Protein AF-A0A838IGI7-F1 (afdb_monomer)

Solvent-accessible surface area (backbone atoms only — not comparable to full-atom values): 8996 Å² total; per-residue (Å²): 135,55,70,70,59,56,52,55,50,50,53,51,53,49,50,56,50,49,54,50,48,51,53,45,53,50,48,49,66,70,52,94,58,59,59,70,58,38,48,54,46,47,48,64,40,51,66,55,54,52,52,49,48,56,49,51,53,53,50,52,47,47,40,61,74,60,49,50,55,56,54,29,66,75,74,73,47,91,50,72,70,58,53,52,51,53,52,44,53,52,53,36,51,54,34,47,51,50,40,59,70,70,44,74,52,100,83,59,59,67,83,66,67,53,39,67,70,47,52,53,46,53,50,50,43,47,49,55,27,48,58,48,47,51,53,42,52,54,53,48,49,53,50,46,68,75,41,35,62,72,77,34,74,88,57,76,82,66,130

Structure (mmCIF, N/CA/C/O backbone):
data_AF-A0A838IGI7-F1
#
_entry.id   AF-A0A838IGI7-F1
#
loop_
_atom_site.group_PDB
_atom_site.id
_atom_site.type_symbol
_atom_site.label_atom_id
_atom_site.label_alt_id
_atom_site.label_comp_id
_atom_site.label_asym_id
_atom_site.label_entity_id
_atom_site.label_seq_id
_atom_site.pdbx_PDB_ins_code
_atom_site.Cartn_x
_atom_site.Cartn_y
_atom_site.Cartn_z
_atom_site.occupancy
_atom_site.B_iso_or_equiv
_atom_site.auth_seq_id
_atom_site.auth_comp_id
_atom_site.auth_asym_id
_atom_site.auth_atom_id
_atom_site.pdbx_PDB_model_num
ATOM 1 N N . MET A 1 1 ? 7.370 -3.609 22.825 1.00 51.19 1 MET A N 1
ATOM 2 C CA . MET A 1 1 ? 7.168 -2.291 22.193 1.00 51.19 1 MET A CA 1
ATOM 3 C C . MET A 1 1 ? 5.676 -1.992 22.210 1.00 51.19 1 MET A C 1
ATOM 5 O O . MET A 1 1 ? 4.902 -2.925 22.395 1.00 51.19 1 MET A O 1
ATOM 9 N N . GLY A 1 2 ? 5.279 -0.719 22.228 1.00 65.94 2 GLY A N 1
ATOM 10 C CA . GLY A 1 2 ? 3.868 -0.332 22.331 1.00 65.94 2 GLY A CA 1
ATOM 11 C C . GLY A 1 2 ? 3.199 -0.316 20.958 1.00 65.94 2 GLY A C 1
ATOM 12 O O . GLY A 1 2 ? 3.822 0.125 20.002 1.00 65.94 2 GLY A O 1
ATOM 13 N N . VAL A 1 3 ? 1.927 -0.725 20.884 1.00 72.62 3 VAL A N 1
ATOM 14 C CA . VAL A 1 3 ? 1.153 -0.842 19.630 1.00 72.62 3 VAL A CA 1
ATOM 15 C C . VAL A 1 3 ? 1.244 0.421 18.764 1.00 72.62 3 VAL A C 1
ATOM 17 O O . VAL A 1 3 ? 1.475 0.322 17.571 1.00 72.62 3 VAL A O 1
ATOM 20 N N . LEU A 1 4 ? 1.142 1.616 19.356 1.00 71.94 4 LEU A N 1
ATOM 21 C CA . LEU A 1 4 ? 1.234 2.889 18.628 1.00 71.94 4 LEU A CA 1
ATOM 22 C C . LEU A 1 4 ? 2.595 3.091 17.929 1.00 71.94 4 LEU A C 1
ATOM 24 O O . LEU A 1 4 ? 2.655 3.601 16.810 1.00 71.94 4 LEU A O 1
ATOM 28 N N . ALA A 1 5 ? 3.687 2.671 18.575 1.00 74.56 5 ALA A N 1
ATOM 29 C CA . ALA A 1 5 ? 5.023 2.739 17.991 1.00 74.56 5 ALA A CA 1
ATOM 30 C C . ALA A 1 5 ? 5.161 1.757 16.819 1.00 74.56 5 ALA A C 1
ATOM 32 O O . ALA A 1 5 ? 5.734 2.119 15.796 1.00 74.56 5 ALA A O 1
ATOM 33 N N . ASP A 1 6 ? 4.578 0.561 16.942 1.00 78.00 6 ASP A N 1
ATOM 34 C CA . ASP A 1 6 ? 4.588 -0.456 15.887 1.00 78.00 6 ASP A CA 1
ATOM 35 C C . ASP A 1 6 ? 3.770 -0.001 14.654 1.00 78.00 6 ASP A C 1
ATOM 37 O O . ASP A 1 6 ? 4.211 -0.185 13.517 1.00 78.00 6 ASP A O 1
ATOM 41 N N . LEU A 1 7 ? 2.625 0.670 14.860 1.00 80.50 7 LEU A N 1
ATOM 42 C CA . LEU A 1 7 ? 1.826 1.276 13.780 1.00 80.50 7 LEU A CA 1
ATOM 43 C C . LEU A 1 7 ? 2.604 2.398 13.077 1.00 80.50 7 LEU A C 1
ATOM 45 O O . LEU A 1 7 ? 2.751 2.396 11.857 1.00 80.50 7 LEU A O 1
ATOM 49 N N . THR A 1 8 ? 3.181 3.318 13.854 1.00 82.38 8 THR A N 1
ATOM 50 C CA . THR A 1 8 ? 3.970 4.444 13.322 1.00 82.38 8 THR A CA 1
ATOM 51 C C . THR A 1 8 ? 5.169 3.952 12.512 1.00 82.38 8 THR A C 1
ATOM 53 O O . THR A 1 8 ? 5.448 4.464 11.428 1.00 82.38 8 THR A O 1
ATOM 56 N N . TYR A 1 9 ? 5.864 2.931 13.020 1.00 85.69 9 TYR A N 1
ATOM 57 C CA . TYR A 1 9 ? 6.977 2.302 12.321 1.00 85.69 9 TYR A CA 1
ATOM 58 C C . TYR A 1 9 ? 6.526 1.650 11.012 1.00 85.69 9 TYR A C 1
ATOM 60 O O . TYR A 1 9 ? 7.184 1.822 9.990 1.00 85.69 9 TYR A O 1
ATOM 68 N N . THR A 1 10 ? 5.370 0.981 11.009 1.00 88.44 10 THR A N 1
ATOM 69 C CA . THR A 1 10 ? 4.826 0.365 9.792 1.00 88.44 10 THR A CA 1
ATOM 70 C C . THR A 1 10 ? 4.552 1.405 8.705 1.00 88.44 10 THR A C 1
ATOM 72 O O . THR A 1 10 ? 4.989 1.210 7.571 1.00 88.44 10 THR A O 1
ATOM 75 N N . HIS A 1 11 ? 3.918 2.537 9.031 1.00 90.12 11 HIS A N 1
ATOM 76 C CA . HIS A 1 11 ? 3.702 3.607 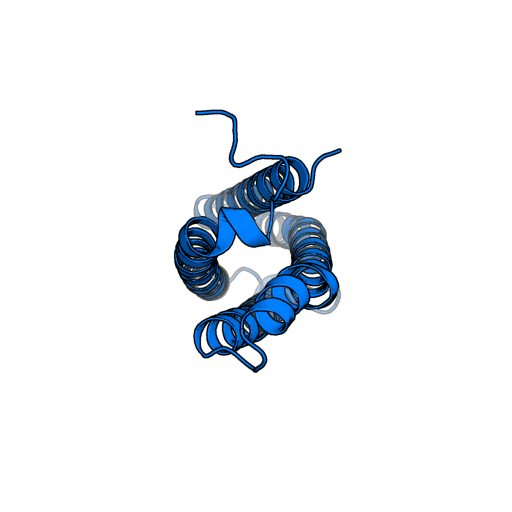8.045 1.00 90.12 11 HIS A CA 1
ATOM 77 C C . HIS A 1 11 ? 5.010 4.201 7.529 1.00 90.12 11 HIS A C 1
ATOM 79 O O . HIS A 1 11 ? 5.126 4.464 6.335 1.00 90.12 11 HIS A O 1
ATOM 85 N N . LEU A 1 12 ? 6.007 4.386 8.401 1.00 90.81 12 LEU A N 1
ATOM 86 C CA . LEU A 1 12 ? 7.326 4.866 7.991 1.00 90.81 12 LEU A CA 1
ATOM 87 C C . LEU A 1 12 ? 7.968 3.914 6.972 1.00 90.81 12 LEU A C 1
ATOM 89 O O . LEU A 1 12 ? 8.475 4.359 5.943 1.00 90.81 12 LEU A O 1
ATOM 93 N N . GLU A 1 13 ? 7.931 2.609 7.239 1.00 91.69 13 GLU A N 1
ATOM 94 C CA . GLU A 1 13 ? 8.490 1.605 6.335 1.00 91.69 13 GLU A CA 1
ATOM 95 C C . GLU A 1 13 ? 7.728 1.517 5.008 1.00 91.69 13 GLU A C 1
ATOM 97 O O . GLU A 1 13 ? 8.353 1.388 3.952 1.00 91.69 13 GLU A O 1
ATOM 102 N N . VAL A 1 14 ? 6.394 1.592 5.044 1.00 93.06 14 VAL A N 1
ATOM 103 C CA . VAL A 1 14 ? 5.566 1.621 3.831 1.00 93.06 14 VAL A CA 1
ATOM 104 C C . VAL A 1 14 ? 5.910 2.850 2.994 1.00 93.06 14 VAL A C 1
ATOM 106 O O . VAL A 1 14 ? 6.263 2.691 1.829 1.00 93.06 14 VAL A O 1
ATOM 109 N N . ASN A 1 15 ? 5.919 4.043 3.593 1.00 92.31 15 ASN A N 1
ATOM 110 C CA . ASN A 1 15 ? 6.229 5.290 2.892 1.00 92.31 15 ASN A CA 1
ATOM 111 C C . ASN A 1 15 ? 7.644 5.273 2.304 1.00 92.31 15 ASN A C 1
ATOM 113 O O . ASN A 1 15 ? 7.832 5.615 1.142 1.00 92.31 15 ASN A O 1
ATOM 117 N N . SER A 1 16 ? 8.637 4.792 3.060 1.00 93.06 16 SER A N 1
ATOM 118 C CA . SER A 1 16 ? 10.005 4.659 2.549 1.00 93.06 16 SER A CA 1
ATOM 119 C C . SER A 1 16 ? 10.098 3.687 1.370 1.00 93.06 16 SER A C 1
ATOM 121 O O . SER A 1 16 ? 10.910 3.904 0.470 1.00 93.06 16 SER A O 1
ATOM 123 N N . THR A 1 17 ? 9.310 2.608 1.376 1.00 93.00 17 THR A N 1
ATOM 124 C CA . THR A 1 17 ? 9.297 1.634 0.274 1.00 93.00 17 THR A CA 1
ATOM 125 C C . THR A 1 17 ? 8.607 2.225 -0.954 1.00 93.00 17 THR A C 1
ATOM 127 O O . THR A 1 17 ? 9.121 2.104 -2.064 1.00 93.00 17 THR A O 1
ATOM 130 N N . VAL A 1 18 ? 7.490 2.924 -0.745 1.00 93.94 18 VAL A N 1
ATOM 131 C CA . VAL A 1 18 ? 6.754 3.663 -1.775 1.00 93.94 18 VAL A CA 1
ATOM 132 C C . VAL A 1 18 ? 7.643 4.696 -2.459 1.00 93.94 18 VAL A C 1
ATOM 134 O O . VAL A 1 18 ? 7.769 4.664 -3.680 1.00 93.94 18 VAL A O 1
ATOM 137 N N . GLU A 1 19 ? 8.325 5.549 -1.693 1.00 93.81 19 GLU A N 1
ATOM 138 C CA . GLU A 1 19 ? 9.244 6.549 -2.246 1.00 93.81 19 GLU A CA 1
ATOM 139 C C . GLU A 1 19 ? 10.362 5.906 -3.077 1.00 93.81 19 GLU A C 1
ATOM 141 O O . GLU A 1 19 ? 10.798 6.468 -4.081 1.00 93.81 19 GLU A O 1
ATOM 146 N N . GLY A 1 20 ? 10.850 4.734 -2.655 1.00 92.75 20 GLY A N 1
ATOM 147 C CA . GLY A 1 20 ? 11.839 3.965 -3.405 1.00 92.75 20 GLY A CA 1
ATOM 148 C C . GLY A 1 20 ? 11.301 3.509 -4.760 1.00 92.75 20 GLY A C 1
ATOM 149 O O . GLY A 1 20 ? 11.961 3.713 -5.776 1.00 92.75 20 GLY A O 1
ATOM 150 N N . ILE A 1 21 ? 10.086 2.953 -4.782 1.00 92.94 21 ILE A N 1
ATOM 151 C CA . ILE A 1 21 ? 9.425 2.504 -6.013 1.00 92.94 21 ILE A CA 1
ATOM 152 C C . ILE A 1 21 ? 9.176 3.686 -6.958 1.00 92.94 21 ILE A C 1
ATOM 154 O O . ILE A 1 21 ? 9.538 3.596 -8.131 1.00 92.94 21 ILE A O 1
ATOM 158 N N . GLN A 1 22 ? 8.648 4.811 -6.458 1.00 92.94 22 GLN A N 1
ATOM 159 C 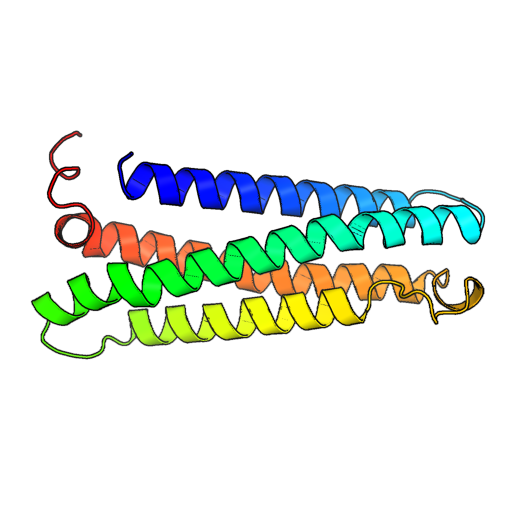CA . GLN A 1 22 ? 8.411 6.013 -7.272 1.00 92.94 22 GLN A CA 1
ATOM 160 C C . GLN A 1 22 ? 9.698 6.513 -7.923 1.00 92.94 22 GLN A C 1
ATOM 162 O O . GLN A 1 22 ? 9.738 6.687 -9.137 1.00 92.94 22 GLN A O 1
ATOM 167 N N . LYS A 1 23 ? 10.781 6.655 -7.148 1.00 91.69 23 LYS A N 1
ATOM 168 C CA . LYS A 1 23 ? 12.083 7.097 -7.673 1.00 91.69 23 LYS A CA 1
ATOM 169 C C . LYS A 1 23 ? 12.617 6.163 -8.753 1.00 91.69 23 LYS A C 1
ATOM 171 O O . LYS A 1 23 ? 13.231 6.624 -9.710 1.00 91.69 23 LYS A O 1
ATOM 176 N N . THR A 1 24 ? 12.405 4.857 -8.618 1.00 89.56 24 THR A N 1
ATOM 177 C CA . THR A 1 24 ? 12.829 3.889 -9.633 1.00 89.56 24 THR A CA 1
ATOM 178 C C . THR A 1 24 ? 11.967 3.964 -10.898 1.00 89.56 24 THR A C 1
ATOM 180 O O . THR A 1 24 ? 12.523 3.883 -11.993 1.00 89.56 24 THR A O 1
ATOM 183 N N . ILE A 1 25 ? 10.650 4.180 -10.785 1.00 88.75 25 ILE A N 1
ATOM 184 C CA . ILE A 1 25 ? 9.762 4.413 -11.941 1.00 88.75 25 ILE A CA 1
ATOM 185 C C . ILE A 1 25 ? 10.134 5.725 -12.650 1.00 88.75 25 ILE A C 1
ATOM 187 O O . ILE A 1 25 ? 10.311 5.741 -13.869 1.00 88.75 25 ILE A O 1
ATOM 191 N N . GLU A 1 26 ? 10.326 6.809 -11.895 1.00 88.44 26 GLU A N 1
ATOM 192 C CA . GLU A 1 26 ? 10.777 8.107 -12.410 1.00 88.44 26 GLU A CA 1
ATOM 193 C C . GLU A 1 26 ? 12.121 7.979 -13.127 1.00 88.44 26 GLU A C 1
ATOM 195 O O . GLU A 1 26 ? 12.272 8.455 -14.253 1.00 88.44 26 GLU A O 1
ATOM 200 N N . HIS A 1 27 ? 13.077 7.269 -12.522 1.00 86.25 27 HIS A N 1
ATOM 201 C CA . HIS A 1 27 ? 14.365 6.987 -13.142 1.00 86.25 27 HIS A CA 1
ATOM 202 C C . HIS A 1 27 ? 14.192 6.225 -14.462 1.00 86.25 27 HIS A C 1
ATOM 204 O O . HIS A 1 27 ? 14.712 6.658 -15.488 1.00 86.25 27 HIS A O 1
ATOM 210 N N . ALA A 1 28 ? 13.399 5.149 -14.479 1.00 83.38 28 ALA A N 1
ATOM 211 C CA . ALA A 1 28 ? 13.128 4.380 -15.694 1.00 83.38 28 ALA A CA 1
ATOM 212 C C . ALA A 1 28 ? 12.480 5.228 -16.809 1.00 83.38 28 ALA A C 1
ATOM 214 O O . ALA A 1 28 ? 12.719 4.972 -17.989 1.00 83.38 28 ALA A O 1
ATOM 215 N N . ARG A 1 29 ? 11.694 6.254 -16.453 1.00 82.56 29 ARG A N 1
ATOM 216 C CA . ARG A 1 29 ? 11.069 7.197 -17.395 1.00 82.56 29 ARG A CA 1
ATOM 217 C C . ARG A 1 29 ? 12.040 8.248 -17.933 1.00 82.56 29 ARG A C 1
ATOM 219 O O . ARG A 1 29 ? 11.978 8.597 -19.112 1.00 82.56 29 ARG A O 1
ATOM 226 N N . GLU A 1 30 ? 12.867 8.822 -17.065 1.00 80.38 30 GLU A N 1
ATOM 227 C CA . GLU A 1 30 ? 13.692 9.988 -17.392 1.00 80.38 30 GLU A CA 1
ATOM 228 C C . GLU A 1 30 ? 14.915 9.645 -18.229 1.00 80.38 30 GLU A C 1
ATOM 230 O O . GLU A 1 30 ? 15.368 10.476 -19.031 1.00 80.38 30 GLU A O 1
ATOM 235 N N . VAL A 1 31 ? 15.477 8.447 -18.057 1.00 67.19 31 VAL A N 1
ATOM 236 C CA . VAL A 1 31 ? 16.719 8.156 -18.753 1.00 67.19 31 VAL A CA 1
ATOM 237 C C . VAL A 1 31 ? 16.485 7.714 -20.196 1.00 67.19 31 VAL A C 1
ATOM 239 O O . VAL A 1 31 ? 15.679 6.842 -20.503 1.00 67.19 31 VAL A O 1
ATOM 242 N N . ARG A 1 32 ? 17.275 8.295 -21.107 1.00 58.97 32 ARG A N 1
ATOM 243 C CA . ARG A 1 32 ? 17.421 7.882 -22.516 1.00 58.97 32 ARG A CA 1
ATOM 244 C C . ARG A 1 32 ? 18.244 6.595 -22.636 1.00 58.97 32 ARG A C 1
ATOM 246 O O . ARG A 1 32 ? 19.230 6.551 -23.371 1.00 58.97 32 ARG A O 1
ATOM 253 N N . HIS A 1 33 ? 17.895 5.607 -21.834 1.00 61.44 33 HIS A N 1
ATOM 254 C CA . HIS A 1 33 ? 18.614 4.356 -21.725 1.00 61.44 33 HIS A CA 1
ATOM 255 C C . HIS A 1 33 ? 18.219 3.398 -22.852 1.00 61.44 33 HIS A C 1
ATOM 257 O O . HIS A 1 33 ? 17.158 3.544 -23.471 1.00 61.44 33 HIS A O 1
ATOM 263 N N . THR A 1 34 ? 19.109 2.454 -23.169 1.00 72.19 34 THR A N 1
ATO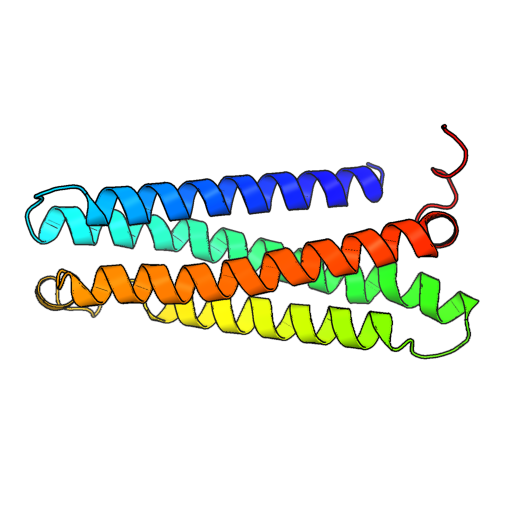M 264 C CA . THR A 1 34 ? 18.745 1.353 -24.060 1.00 72.19 34 THR A CA 1
ATOM 265 C C . THR A 1 34 ? 17.620 0.554 -23.403 1.00 72.19 34 THR A C 1
ATOM 267 O O . THR A 1 34 ? 17.441 0.647 -22.186 1.00 72.19 34 THR A O 1
ATOM 270 N N . PRO A 1 35 ? 16.841 -0.202 -24.189 1.00 74.12 35 PRO A N 1
ATOM 271 C CA . PRO A 1 35 ? 16.013 -1.284 -23.691 1.00 74.12 35 PRO A CA 1
ATOM 272 C C . PRO A 1 35 ? 16.556 -1.917 -22.395 1.00 74.12 35 PRO A C 1
ATOM 274 O O . PRO A 1 35 ? 16.051 -1.637 -21.312 1.00 74.12 35 PRO A O 1
ATOM 277 N N . GLU A 1 36 ? 17.678 -2.621 -22.441 1.00 76.56 36 GLU A N 1
ATOM 278 C CA . GLU A 1 36 ? 18.162 -3.475 -21.348 1.00 76.56 36 GLU A CA 1
ATOM 279 C C . GLU A 1 36 ? 18.234 -2.779 -19.968 1.00 76.56 36 GLU A C 1
ATOM 281 O O . GLU A 1 36 ? 17.842 -3.350 -18.948 1.00 76.56 36 GLU A O 1
ATOM 286 N N . ASP A 1 37 ? 18.656 -1.515 -19.935 1.00 79.19 37 ASP A N 1
ATOM 287 C CA . ASP A 1 37 ? 18.782 -0.687 -18.729 1.00 79.19 37 ASP A CA 1
ATOM 288 C C . ASP A 1 37 ? 17.420 -0.381 -18.057 1.00 79.19 37 ASP A C 1
ATOM 290 O O . ASP A 1 37 ? 17.293 -0.377 -16.826 1.00 79.19 37 ASP A O 1
ATOM 294 N N . VAL A 1 38 ? 16.371 -0.145 -18.854 1.00 80.38 38 VAL A N 1
ATOM 295 C CA . VAL A 1 38 ? 15.003 0.085 -18.354 1.00 80.38 38 VAL A CA 1
ATOM 296 C C . VAL A 1 38 ? 14.433 -1.203 -17.759 1.00 80.38 38 VAL A C 1
ATOM 298 O O . VAL A 1 38 ? 13.817 -1.169 -16.697 1.00 80.38 38 VAL A O 1
ATOM 301 N N . TYR A 1 39 ? 14.674 -2.350 -18.398 1.00 80.94 39 TYR A N 1
ATOM 302 C CA . TYR A 1 39 ? 14.204 -3.650 -17.904 1.00 80.94 39 TY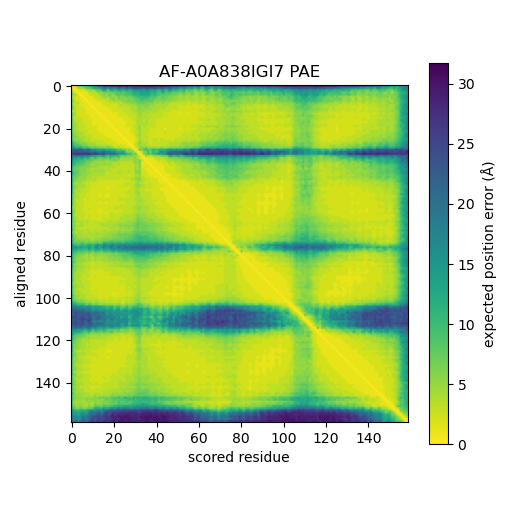R A CA 1
ATOM 303 C C . TYR A 1 39 ? 14.907 -3.990 -16.597 1.00 80.94 39 TYR A C 1
ATOM 305 O O . TYR A 1 39 ? 14.240 -4.306 -15.616 1.00 80.94 39 TYR A O 1
ATOM 313 N N . ALA A 1 40 ? 16.231 -3.823 -16.541 1.00 82.44 40 ALA A N 1
ATOM 314 C CA . ALA A 1 40 ? 16.993 -4.005 -15.312 1.00 82.44 40 ALA A CA 1
ATOM 315 C C . ALA A 1 40 ? 16.450 -3.126 -14.172 1.00 82.44 40 ALA A C 1
ATOM 317 O O . ALA A 1 40 ? 16.283 -3.610 -13.054 1.00 82.44 40 ALA A O 1
ATOM 318 N N . SER A 1 41 ? 16.102 -1.866 -14.455 1.00 84.12 41 SER A N 1
ATOM 319 C CA . SER A 1 41 ? 15.511 -0.955 -13.463 1.00 84.12 41 SER A CA 1
ATOM 320 C C . SER A 1 41 ? 14.139 -1.426 -12.969 1.00 84.12 41 SER A C 1
ATOM 322 O O . SER A 1 41 ? 13.876 -1.396 -11.769 1.00 84.12 41 SER A O 1
ATOM 324 N N . LEU A 1 42 ? 13.273 -1.896 -13.8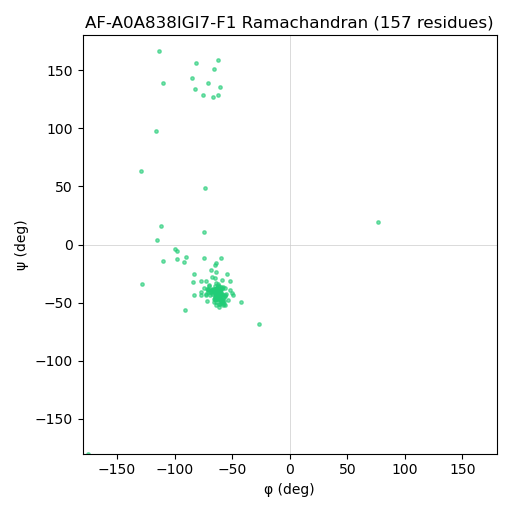69 1.00 84.75 42 LEU A N 1
ATOM 325 C CA . LEU A 1 42 ? 11.945 -2.398 -13.508 1.00 84.75 42 LEU A CA 1
ATOM 326 C C . LEU A 1 42 ? 12.010 -3.735 -12.754 1.00 84.75 42 LEU A C 1
ATOM 328 O O . LEU A 1 42 ? 11.249 -3.939 -11.813 1.00 84.75 42 LEU A O 1
ATOM 332 N N . VAL A 1 43 ? 12.951 -4.620 -13.085 1.00 86.38 43 VAL A N 1
ATOM 333 C CA . VAL A 1 43 ? 13.176 -5.874 -12.343 1.00 86.38 43 VAL A CA 1
ATOM 334 C C . VAL A 1 43 ? 13.601 -5.599 -10.896 1.00 86.38 43 VAL A C 1
ATOM 336 O O . VAL A 1 43 ? 13.195 -6.317 -9.981 1.00 86.38 43 VAL A O 1
ATOM 339 N N . LEU A 1 44 ? 14.349 -4.518 -10.645 1.00 87.31 44 LEU A N 1
ATOM 340 C CA . LEU A 1 44 ? 14.719 -4.105 -9.283 1.00 87.31 44 LEU A CA 1
ATOM 341 C C . LEU A 1 44 ? 13.516 -3.674 -8.424 1.00 87.31 44 LEU A C 1
ATOM 343 O O . LEU A 1 44 ? 13.630 -3.652 -7.195 1.00 87.31 44 LEU A O 1
ATOM 347 N N . LEU A 1 45 ? 12.362 -3.369 -9.031 1.00 89.88 45 LEU A N 1
ATOM 348 C CA . LEU A 1 45 ? 11.132 -3.061 -8.296 1.00 89.88 45 LEU A CA 1
ATOM 349 C C . LEU A 1 45 ? 10.507 -4.301 -7.660 1.00 89.88 45 LEU A C 1
ATOM 351 O O . LEU A 1 45 ? 9.908 -4.184 -6.590 1.00 89.88 45 LEU A O 1
ATOM 355 N N . VAL A 1 46 ? 10.661 -5.475 -8.281 1.00 90.56 46 VAL A N 1
ATOM 356 C CA . VAL A 1 46 ? 9.941 -6.699 -7.895 1.00 90.56 46 VAL A CA 1
ATOM 357 C C . VAL A 1 46 ? 10.161 -7.056 -6.419 1.00 90.56 46 VAL A C 1
ATOM 359 O O . VAL A 1 46 ? 9.170 -7.175 -5.693 1.00 90.56 46 VAL A O 1
ATOM 362 N N . PRO A 1 47 ? 11.404 -7.143 -5.896 1.00 92.25 47 PRO A N 1
ATOM 363 C CA . PRO A 1 47 ? 11.612 -7.488 -4.491 1.00 92.25 47 PRO A CA 1
ATOM 364 C C . PRO A 1 47 ? 11.019 -6.450 -3.529 1.00 92.25 47 PRO A C 1
ATOM 366 O O . PRO A 1 47 ? 10.470 -6.810 -2.488 1.00 92.25 47 PRO A O 1
ATOM 369 N N . SER A 1 48 ? 11.104 -5.164 -3.882 1.00 92.56 48 SER A N 1
ATOM 370 C CA . SER A 1 48 ? 10.597 -4.057 -3.061 1.00 92.56 48 SER A CA 1
ATOM 371 C C . SER A 1 48 ? 9.068 -4.048 -3.005 1.00 92.56 48 SER A C 1
ATOM 373 O O . SER A 1 48 ? 8.489 -3.906 -1.928 1.00 92.56 48 SER A O 1
ATOM 375 N N . ALA A 1 49 ? 8.410 -4.263 -4.144 1.00 94.00 49 ALA A N 1
ATOM 376 C CA . ALA A 1 49 ? 6.958 -4.336 -4.246 1.00 94.00 49 ALA A CA 1
ATOM 377 C C . ALA A 1 49 ? 6.394 -5.579 -3.533 1.00 94.00 49 ALA A C 1
ATOM 379 O O . ALA A 1 49 ? 5.403 -5.481 -2.809 1.00 94.00 49 ALA A O 1
ATOM 380 N N . MET A 1 50 ? 7.068 -6.731 -3.637 1.00 94.44 50 MET A N 1
ATOM 381 C CA . MET A 1 50 ? 6.695 -7.936 -2.884 1.00 94.44 50 MET A CA 1
ATOM 382 C C . MET A 1 50 ? 6.841 -7.730 -1.371 1.00 94.44 50 MET A C 1
ATOM 384 O O . MET A 1 50 ? 5.951 -8.095 -0.604 1.00 94.44 50 MET A O 1
ATOM 388 N N . ALA A 1 51 ? 7.936 -7.105 -0.928 1.00 93.06 51 ALA A N 1
ATOM 389 C CA . ALA A 1 51 ? 8.142 -6.799 0.486 1.00 93.06 51 ALA A CA 1
ATOM 390 C C . ALA A 1 51 ? 7.090 -5.814 1.025 1.00 93.06 51 ALA A C 1
ATOM 392 O O . ALA A 1 51 ? 6.601 -5.986 2.146 1.00 93.06 51 ALA A O 1
ATOM 393 N N . LEU A 1 52 ? 6.715 -4.805 0.228 1.00 95.38 52 LEU A N 1
ATOM 394 C CA . LEU A 1 52 ? 5.629 -3.878 0.547 1.00 95.38 52 LEU A CA 1
ATOM 395 C C . LEU A 1 52 ? 4.305 -4.625 0.731 1.00 95.38 52 LEU A C 1
ATOM 397 O O . LEU A 1 52 ? 3.630 -4.438 1.744 1.00 95.38 52 LEU A O 1
ATOM 401 N N . ARG A 1 53 ? 3.974 -5.515 -0.207 1.00 96.06 53 ARG A N 1
ATOM 402 C CA . ARG A 1 53 ? 2.764 -6.335 -0.152 1.00 96.06 53 ARG A CA 1
ATOM 403 C C . ARG A 1 53 ? 2.710 -7.181 1.112 1.00 96.06 53 ARG A C 1
ATOM 405 O O . ARG A 1 53 ? 1.732 -7.117 1.853 1.00 96.06 53 ARG A O 1
ATOM 412 N N . ASP A 1 54 ? 3.765 -7.937 1.393 1.00 95.31 54 ASP A N 1
ATOM 413 C CA . ASP A 1 54 ? 3.833 -8.796 2.577 1.00 95.31 54 ASP A CA 1
ATOM 414 C C . ASP A 1 54 ? 3.684 -8.001 3.876 1.00 95.31 54 ASP A C 1
ATOM 416 O O . ASP A 1 54 ? 3.058 -8.470 4.835 1.00 95.31 54 ASP A O 1
ATOM 420 N N . ARG A 1 55 ? 4.249 -6.792 3.920 1.00 94.56 55 ARG A N 1
ATOM 421 C CA . ARG A 1 55 ? 4.115 -5.883 5.059 1.00 94.56 55 ARG A CA 1
ATOM 422 C C . ARG A 1 55 ? 2.672 -5.413 5.227 1.00 94.56 55 ARG A C 1
ATOM 424 O O . ARG A 1 55 ? 2.142 -5.532 6.330 1.00 94.56 55 ARG A O 1
ATOM 431 N N . LEU A 1 56 ? 2.029 -4.942 4.159 1.00 96.19 56 LEU A N 1
ATOM 432 C CA . LEU A 1 56 ? 0.637 -4.480 4.194 1.00 96.19 56 LEU A CA 1
ATOM 433 C C . LEU A 1 56 ? -0.331 -5.604 4.573 1.00 96.19 56 LEU A C 1
ATOM 435 O O . LEU A 1 56 ? -1.196 -5.405 5.421 1.00 96.19 56 LEU A O 1
ATOM 439 N N . VAL A 1 57 ? -0.140 -6.816 4.046 1.00 96.44 57 VAL A N 1
ATOM 440 C CA . VAL A 1 57 ? -0.954 -7.986 4.419 1.00 96.44 57 VAL A CA 1
ATOM 441 C C . VAL A 1 57 ? -0.860 -8.265 5.919 1.00 96.44 57 VAL A C 1
ATOM 443 O O . VAL A 1 57 ? -1.884 -8.439 6.581 1.00 96.44 57 VAL A O 1
ATOM 446 N N . LYS A 1 58 ? 0.358 -8.288 6.475 1.00 94.00 58 LYS A N 1
ATOM 447 C CA . LYS A 1 58 ? 0.573 -8.506 7.916 1.00 94.00 58 LYS A CA 1
ATOM 448 C C . LYS A 1 58 ? -0.033 -7.382 8.750 1.00 94.00 58 LYS A C 1
ATOM 450 O O . LYS A 1 58 ? -0.642 -7.653 9.782 1.00 94.00 58 LYS A O 1
ATOM 455 N N . TYR A 1 59 ? 0.116 -6.145 8.292 1.00 94.38 59 TYR A N 1
ATOM 456 C CA . TYR A 1 59 ? -0.437 -4.967 8.941 1.00 94.38 59 TYR A CA 1
ATOM 457 C C . TYR A 1 59 ? -1.969 -5.016 9.002 1.00 94.38 59 TYR A C 1
ATOM 459 O O . TYR A 1 59 ? -2.546 -4.983 10.088 1.00 94.38 59 TYR A O 1
ATOM 467 N N . PHE A 1 60 ? -2.637 -5.211 7.867 1.00 95.50 60 PHE A N 1
ATOM 468 C CA . PHE A 1 60 ? -4.097 -5.292 7.797 1.00 95.50 60 PHE A CA 1
ATOM 469 C C . PHE A 1 60 ? -4.652 -6.511 8.544 1.00 95.50 60 PHE A C 1
ATOM 471 O O . PHE A 1 60 ? -5.701 -6.426 9.186 1.00 95.50 60 PHE A O 1
ATOM 478 N N . ALA A 1 61 ? -3.950 -7.650 8.521 1.00 94.12 61 ALA A N 1
ATOM 479 C CA . ALA A 1 61 ? -4.299 -8.804 9.351 1.00 94.12 61 ALA A CA 1
ATOM 480 C C . ALA A 1 61 ? -4.240 -8.453 10.844 1.00 94.12 61 ALA A C 1
ATOM 482 O O . ALA A 1 61 ? -5.205 -8.690 11.569 1.00 94.12 61 ALA A O 1
ATOM 483 N N . TYR A 1 62 ? -3.166 -7.795 11.289 1.00 92.31 62 TYR A N 1
ATOM 484 C CA . TYR A 1 62 ? -3.028 -7.352 12.674 1.00 92.31 62 TYR A CA 1
ATOM 485 C C . TYR A 1 62 ? -4.180 -6.433 13.105 1.00 92.31 62 TYR A C 1
ATOM 487 O O . TYR A 1 62 ? -4.763 -6.620 14.176 1.00 92.31 62 TYR A O 1
ATOM 495 N N . GLN A 1 63 ? -4.552 -5.461 12.271 1.00 92.00 63 GLN A N 1
ATOM 496 C CA . GLN A 1 63 ? -5.659 -4.555 12.576 1.00 92.00 63 GLN A CA 1
ATOM 497 C C . GLN A 1 63 ? -6.985 -5.304 12.744 1.00 92.00 63 GLN A C 1
ATOM 499 O O . GLN A 1 63 ? -7.675 -5.106 13.748 1.00 92.00 63 GLN A O 1
ATOM 504 N N . ARG A 1 64 ? -7.301 -6.217 11.820 1.00 92.44 64 ARG A N 1
ATOM 505 C CA . ARG A 1 64 ? -8.521 -7.037 11.861 1.00 92.44 64 ARG A CA 1
ATOM 506 C C . ARG A 1 64 ? -8.581 -7.985 13.046 1.00 92.44 64 ARG A C 1
ATOM 508 O O . ARG A 1 64 ? -9.633 -8.144 13.655 1.00 92.44 64 ARG A O 1
ATOM 515 N N . GLU A 1 65 ? -7.467 -8.623 13.374 1.00 92.56 65 GLU A N 1
ATOM 516 C CA . GLU A 1 65 ? -7.426 -9.661 14.403 1.00 92.56 65 GLU A CA 1
ATOM 517 C C . GLU A 1 65 ? -7.300 -9.078 15.815 1.00 92.56 65 GLU A C 1
ATOM 519 O O . GLU A 1 65 ? -7.721 -9.704 16.796 1.00 92.56 65 GLU A O 1
ATOM 524 N N . HIS A 1 66 ? -6.738 -7.870 15.947 1.00 89.31 66 HIS A N 1
ATOM 525 C CA . HIS A 1 66 ? -6.355 -7.333 17.252 1.00 89.31 66 HIS A CA 1
ATOM 526 C C . HIS A 1 66 ? -6.873 -5.935 17.578 1.00 89.31 66 HIS A C 1
ATOM 528 O O . HIS A 1 66 ? -7.149 -5.693 18.758 1.00 89.31 66 HIS A O 1
ATOM 534 N N . LEU A 1 67 ? -7.003 -5.024 16.609 1.00 88.94 67 LEU A N 1
ATOM 535 C CA . LEU A 1 67 ? -7.450 -3.649 16.874 1.00 88.94 67 LEU A CA 1
ATOM 536 C C . LEU A 1 67 ? -8.961 -3.514 16.752 1.00 88.94 67 LEU A C 1
ATOM 538 O O . LEU A 1 67 ? -9.620 -3.135 17.721 1.00 88.94 67 LEU A O 1
ATOM 542 N N . PHE A 1 68 ? -9.516 -3.883 15.601 1.00 91.00 68 PHE A N 1
ATOM 543 C CA . PHE A 1 68 ? -10.943 -3.747 15.310 1.00 91.00 68 PHE A CA 1
ATOM 544 C C . PHE A 1 68 ? -11.821 -4.465 16.348 1.00 91.00 68 PHE A C 1
ATOM 546 O O . PHE A 1 68 ? -12.737 -3.833 16.882 1.00 91.00 68 PHE A O 1
ATOM 553 N N . PRO A 1 69 ? -11.495 -5.699 16.798 1.00 90.69 69 PRO A N 1
ATOM 554 C CA . PRO A 1 69 ? -12.307 -6.385 17.797 1.00 90.69 69 PRO A CA 1
ATOM 555 C C . PRO A 1 69 ? -12.334 -5.684 19.159 1.00 90.69 69 PRO A C 1
ATOM 557 O O . PRO A 1 69 ? -13.271 -5.898 19.926 1.00 90.69 69 PRO A O 1
ATOM 560 N N . ARG A 1 70 ? -11.330 -4.863 19.506 1.00 89.75 70 ARG A N 1
ATOM 561 C CA . ARG A 1 70 ? -11.352 -4.094 20.765 1.00 89.75 70 ARG A CA 1
ATOM 562 C C . ARG A 1 70 ? -12.445 -3.039 20.734 1.00 89.75 70 ARG A C 1
ATOM 564 O O . ARG A 1 70 ? -13.144 -2.878 21.729 1.00 89.75 70 ARG A O 1
ATOM 571 N N . VAL A 1 71 ? -12.608 -2.376 19.594 1.00 89.00 71 VAL A N 1
ATOM 572 C CA . VAL A 1 71 ? -13.640 -1.358 19.395 1.00 89.00 71 VAL A CA 1
ATOM 573 C C . VAL A 1 71 ? -15.017 -2.018 19.315 1.00 89.00 71 VAL A C 1
ATOM 575 O O . VAL A 1 71 ? -15.896 -1.659 20.100 1.00 89.00 71 VAL A O 1
ATOM 578 N N . CYS A 1 72 ? -15.178 -3.079 18.512 1.00 88.81 72 CYS A N 1
ATOM 579 C CA . CYS A 1 72 ? -16.450 -3.810 18.419 1.00 88.81 72 CYS A CA 1
ATOM 580 C C . CYS A 1 72 ? -16.942 -4.332 19.779 1.00 88.81 72 CYS A C 1
ATOM 582 O O . CYS A 1 72 ? -18.137 -4.298 20.058 1.00 88.81 72 CYS A O 1
ATOM 584 N N . ARG A 1 73 ? -16.042 -4.789 20.665 1.00 88.00 73 ARG A N 1
ATOM 585 C CA . ARG A 1 73 ? -16.418 -5.256 22.016 1.00 88.00 73 ARG A CA 1
ATOM 586 C C . ARG A 1 73 ? -17.016 -4.160 22.894 1.00 88.00 73 ARG A C 1
ATOM 588 O O . ARG A 1 73 ? -17.852 -4.475 23.734 1.00 88.00 73 ARG A O 1
ATOM 595 N N . VAL A 1 74 ? -16.575 -2.912 22.739 1.00 86.81 74 VAL A N 1
ATOM 596 C CA . VAL A 1 74 ? -17.085 -1.779 23.528 1.00 86.81 74 VAL A CA 1
ATOM 597 C C . VAL A 1 74 ? -18.454 -1.338 23.017 1.00 86.81 74 VAL A C 1
ATOM 599 O O . VAL A 1 74 ? -19.341 -1.067 23.823 1.00 86.81 74 VAL A O 1
ATOM 602 N N . PHE A 1 75 ? -18.644 -1.310 21.696 1.00 84.94 75 PHE A N 1
ATOM 603 C CA . PHE A 1 75 ? -19.890 -0.850 21.073 1.00 84.94 75 PHE A CA 1
ATOM 604 C C . PHE A 1 75 ? -20.931 -1.957 20.843 1.00 84.94 75 PHE A C 1
ATOM 606 O O . PHE A 1 75 ? -22.092 -1.658 20.579 1.00 84.94 75 PHE A O 1
ATOM 613 N N . GLY A 1 76 ? -20.556 -3.229 21.003 1.00 78.31 76 GLY A N 1
ATOM 614 C CA . GLY A 1 76 ? -21.476 -4.367 20.965 1.00 78.31 76 GLY A CA 1
ATOM 615 C C . GLY A 1 76 ? -21.936 -4.785 19.565 1.00 78.31 76 GLY A C 1
ATOM 616 O O . GLY A 1 76 ? -22.955 -5.465 19.458 1.00 78.31 76 GLY A O 1
ATOM 617 N N . GLY A 1 77 ? -21.216 -4.406 18.505 1.00 79.38 77 GLY A N 1
ATOM 618 C CA . GLY A 1 77 ? -21.581 -4.746 17.129 1.00 79.38 77 GLY A CA 1
ATOM 619 C C . GLY A 1 77 ? -20.555 -4.315 16.083 1.00 79.38 77 GLY A C 1
ATOM 620 O O . GLY A 1 77 ? -19.513 -3.745 16.416 1.00 79.38 77 GLY A O 1
ATOM 621 N N . ASP A 1 78 ? -20.875 -4.617 14.824 1.00 77.75 78 ASP A N 1
ATOM 622 C CA . ASP A 1 78 ? -20.112 -4.180 13.656 1.00 77.75 78 ASP A CA 1
ATOM 623 C C . ASP A 1 78 ? -20.295 -2.676 13.436 1.00 77.75 78 ASP A C 1
ATOM 625 O O . ASP A 1 78 ? -21.395 -2.139 13.587 1.00 77.75 78 ASP A O 1
ATOM 629 N N . MET A 1 79 ? -19.204 -2.000 13.083 1.00 84.69 79 MET A N 1
ATOM 630 C CA . MET A 1 79 ? -19.181 -0.559 12.842 1.00 84.69 79 MET A CA 1
ATOM 631 C C . MET A 1 79 ? -18.975 -0.278 11.358 1.00 84.69 79 MET A C 1
ATOM 633 O O . MET A 1 79 ? -18.157 -0.933 10.710 1.00 84.69 79 MET A O 1
ATOM 637 N N . GLU A 1 80 ? -19.694 0.710 10.828 1.00 85.81 80 GLU A N 1
ATOM 638 C CA . GLU A 1 80 ? -19.609 1.099 9.417 1.00 85.81 80 GLU A CA 1
ATOM 639 C C . GLU A 1 80 ? -18.188 1.551 9.051 1.00 85.81 80 GLU A C 1
ATOM 641 O O . GLU A 1 80 ? -17.660 1.157 8.012 1.00 85.81 80 GLU A O 1
ATOM 646 N N . GLU A 1 81 ? -17.519 2.279 9.949 1.00 86.12 81 GLU A N 1
ATOM 647 C CA . GLU A 1 81 ? -16.146 2.756 9.763 1.00 86.12 81 GLU A CA 1
ATOM 648 C C . GLU A 1 81 ? -15.142 1.600 9.649 1.00 86.12 81 GLU A C 1
ATOM 650 O O . GLU A 1 81 ? -14.206 1.654 8.851 1.00 86.12 81 GLU A O 1
ATOM 655 N N . LEU A 1 82 ? -15.356 0.526 10.415 1.00 89.06 82 LEU A N 1
ATOM 656 C CA . LEU A 1 82 ? -14.527 -0.679 10.352 1.00 89.06 82 LEU A CA 1
ATOM 657 C C . LEU A 1 82 ? -14.759 -1.455 9.056 1.00 89.06 82 LEU A C 1
ATOM 659 O O . LEU A 1 82 ? -13.803 -1.959 8.469 1.00 89.06 82 LEU A O 1
ATOM 663 N N . GLY A 1 83 ? -16.010 -1.512 8.591 1.00 89.50 83 GLY A N 1
ATOM 664 C CA . GLY A 1 83 ? -16.344 -2.083 7.288 1.00 89.50 83 GLY A CA 1
ATOM 665 C C . GLY A 1 83 ? -15.690 -1.315 6.138 1.00 89.50 83 GLY A C 1
ATOM 666 O O . GLY A 1 83 ? -15.157 -1.931 5.217 1.00 89.50 83 GLY A O 1
ATOM 667 N N . ALA A 1 84 ? -15.664 0.017 6.212 1.00 91.19 84 ALA A N 1
ATOM 668 C CA . ALA A 1 84 ? -14.986 0.855 5.227 1.00 91.19 84 ALA A CA 1
ATOM 669 C C . ALA A 1 84 ? -13.463 0.629 5.224 1.00 91.19 84 ALA A C 1
ATOM 671 O O . ALA A 1 84 ? -12.877 0.466 4.154 1.00 91.19 84 ALA A O 1
ATOM 672 N N . LEU A 1 85 ? -12.819 0.556 6.397 1.00 93.69 85 LEU A N 1
ATOM 673 C CA . LEU A 1 85 ? -11.386 0.241 6.494 1.00 93.69 85 LEU A CA 1
ATOM 674 C C . LEU A 1 85 ? -11.056 -1.137 5.907 1.00 93.69 85 LEU A C 1
ATOM 676 O O . LEU A 1 85 ? -10.091 -1.261 5.157 1.00 93.69 85 LEU A O 1
ATOM 680 N N . ASP A 1 86 ? -11.869 -2.156 6.192 1.00 93.12 86 ASP A N 1
ATOM 681 C CA . ASP A 1 86 ? -11.649 -3.503 5.654 1.00 93.12 86 ASP A CA 1
ATOM 682 C C . ASP A 1 86 ? -11.801 -3.559 4.126 1.00 93.12 86 ASP A C 1
ATOM 684 O O . ASP A 1 86 ? -11.004 -4.200 3.441 1.00 93.12 86 ASP A O 1
ATOM 688 N N . GLN A 1 87 ? -12.761 -2.819 3.562 1.00 94.94 87 GLN A N 1
ATOM 689 C CA . GLN A 1 87 ? -12.885 -2.682 2.108 1.00 94.94 87 GLN A CA 1
ATOM 690 C C . GLN A 1 87 ? -11.637 -2.049 1.486 1.00 94.94 87 GLN A C 1
ATOM 692 O O . GLN A 1 87 ? -11.146 -2.546 0.472 1.00 94.94 87 GLN A O 1
ATOM 697 N N . TYR A 1 88 ? -11.085 -1.002 2.108 1.00 96.00 88 TYR A N 1
ATOM 698 C CA . TYR A 1 88 ? -9.824 -0.414 1.658 1.00 96.00 88 TYR A CA 1
ATOM 699 C C . TYR A 1 88 ? -8.658 -1.402 1.754 1.00 96.00 88 TYR A C 1
ATOM 701 O O . TYR A 1 88 ? -7.855 -1.460 0.828 1.00 96.00 88 TYR A O 1
ATOM 709 N N . HIS A 1 89 ? -8.571 -2.217 2.811 1.00 96.69 89 HIS A N 1
ATOM 710 C CA . HIS A 1 89 ? -7.522 -3.239 2.916 1.00 96.69 89 HIS A CA 1
ATOM 711 C C . HIS A 1 89 ? -7.532 -4.186 1.717 1.00 96.69 89 HIS A C 1
ATOM 713 O O . HIS A 1 89 ? -6.476 -4.490 1.167 1.00 96.69 89 HIS A O 1
ATOM 719 N N . VAL A 1 90 ? -8.719 -4.638 1.304 1.00 96.81 90 VAL A N 1
ATOM 720 C CA . VAL A 1 90 ? -8.875 -5.513 0.136 1.00 96.81 90 VAL A CA 1
ATOM 721 C C . VAL A 1 90 ? -8.444 -4.786 -1.137 1.00 96.81 90 VAL A C 1
ATOM 723 O O . VAL A 1 90 ? -7.570 -5.282 -1.841 1.00 96.81 90 VAL A O 1
ATOM 726 N N . GLN A 1 91 ? -8.975 -3.585 -1.385 1.00 97.62 91 GLN A N 1
ATOM 727 C CA . GLN A 1 91 ? -8.678 -2.808 -2.596 1.00 97.62 91 GLN A CA 1
ATOM 728 C C . GLN A 1 91 ? -7.191 -2.462 -2.734 1.00 97.62 91 GLN A C 1
ATOM 730 O O . GLN A 1 91 ? -6.640 -2.527 -3.828 1.00 97.62 91 GLN A O 1
ATOM 735 N N . ILE A 1 92 ? -6.524 -2.124 -1.628 1.00 97.62 92 ILE A N 1
ATOM 736 C CA . ILE A 1 92 ? -5.090 -1.808 -1.615 1.00 97.62 92 ILE A CA 1
ATOM 737 C C . ILE A 1 92 ? -4.263 -3.033 -2.003 1.00 97.62 92 ILE A C 1
ATOM 739 O O . ILE A 1 92 ? -3.340 -2.918 -2.807 1.00 97.62 92 ILE A O 1
ATOM 743 N N . ILE A 1 93 ? -4.580 -4.206 -1.444 1.00 97.62 93 ILE A N 1
ATOM 744 C CA . ILE A 1 93 ? -3.859 -5.438 -1.781 1.00 97.62 93 ILE A CA 1
ATOM 745 C C . ILE A 1 93 ? -4.135 -5.851 -3.227 1.00 97.62 93 ILE A C 1
ATOM 747 O O . ILE A 1 93 ? -3.190 -6.198 -3.925 1.00 97.62 93 ILE A O 1
ATOM 751 N N . GLU A 1 94 ? -5.380 -5.761 -3.697 1.00 97.38 94 GLU A N 1
ATOM 752 C CA . GLU A 1 94 ? -5.738 -6.055 -5.091 1.00 97.38 94 GLU A CA 1
ATOM 753 C C . GLU A 1 94 ? -5.025 -5.123 -6.081 1.00 97.38 94 GLU A C 1
ATOM 755 O O . GLU A 1 94 ? -4.491 -5.586 -7.086 1.00 97.38 94 GLU A O 1
ATOM 760 N N . SER A 1 95 ? -4.960 -3.823 -5.783 1.00 97.06 95 SER A N 1
ATOM 761 C CA . SER A 1 95 ? -4.251 -2.841 -6.610 1.00 97.06 95 SER A CA 1
ATOM 762 C C . SER A 1 95 ? -2.737 -3.085 -6.623 1.00 97.06 95 SER A C 1
ATOM 764 O O . SER A 1 95 ? -2.107 -3.030 -7.679 1.00 97.06 95 SER A O 1
ATOM 766 N N . LEU A 1 96 ? -2.145 -3.446 -5.480 1.00 96.12 96 LEU A N 1
ATOM 767 C CA . LEU A 1 96 ? -0.725 -3.795 -5.413 1.00 96.12 96 LEU A CA 1
ATOM 768 C C . LEU A 1 96 ? -0.411 -5.133 -6.103 1.00 96.12 96 LEU A C 1
ATOM 770 O O . LEU A 1 96 ? 0.649 -5.275 -6.710 1.00 96.12 96 LEU A O 1
ATOM 774 N N . ASP A 1 97 ? -1.326 -6.101 -6.041 1.00 96.00 97 ASP A N 1
ATOM 775 C CA . ASP A 1 97 ? -1.238 -7.356 -6.794 1.00 96.00 97 ASP A CA 1
ATOM 776 C C . ASP A 1 97 ? -1.322 -7.111 -8.301 1.00 96.00 97 ASP A C 1
ATOM 778 O O . ASP A 1 97 ? -0.554 -7.702 -9.064 1.00 96.00 97 ASP A O 1
ATOM 782 N N . HIS A 1 98 ? -2.190 -6.189 -8.726 1.00 94.88 98 HIS A N 1
ATOM 783 C CA . HIS A 1 98 ? -2.246 -5.733 -10.110 1.00 94.88 98 HIS A CA 1
ATOM 784 C C . HIS A 1 98 ? -0.913 -5.109 -10.530 1.00 94.88 98 HIS A C 1
ATOM 786 O O . HIS A 1 98 ? -0.311 -5.572 -11.494 1.00 94.88 98 HIS A O 1
ATOM 792 N N . PHE A 1 99 ? -0.371 -4.165 -9.753 1.00 94.31 99 PHE A N 1
ATOM 793 C CA . PHE A 1 99 ? 0.951 -3.581 -10.010 1.00 94.31 99 PHE A CA 1
ATOM 794 C C . PHE A 1 99 ? 2.054 -4.640 -10.149 1.00 94.31 99 PHE A C 1
ATOM 796 O O . PHE A 1 99 ? 2.816 -4.619 -11.115 1.00 94.31 99 PHE A O 1
ATOM 803 N N . LEU A 1 100 ? 2.119 -5.597 -9.219 1.00 92.56 100 LEU A N 1
ATOM 804 C CA . LEU A 1 100 ? 3.089 -6.694 -9.250 1.00 92.56 100 LEU A CA 1
ATOM 805 C C . LEU A 1 100 ? 2.956 -7.561 -10.503 1.00 92.56 100 LEU A C 1
ATOM 807 O O . LEU A 1 100 ? 3.971 -7.988 -11.046 1.00 92.56 100 LEU A O 1
ATOM 811 N N . SER A 1 101 ? 1.728 -7.813 -10.960 1.00 90.75 101 SER A N 1
ATOM 812 C CA . SER A 1 101 ? 1.475 -8.602 -12.169 1.00 90.75 101 SER A CA 1
ATOM 813 C C . SER A 1 101 ? 1.917 -7.900 -13.454 1.00 90.75 101 SER A C 1
ATOM 815 O O . SER A 1 101 ? 2.151 -8.558 -14.465 1.00 90.75 101 SER A O 1
ATOM 817 N N . GLU A 1 102 ? 2.045 -6.573 -13.412 1.00 89.69 102 GLU A N 1
ATOM 818 C CA . GLU A 1 102 ? 2.454 -5.761 -14.553 1.00 89.69 102 GLU A CA 1
ATOM 819 C C . GLU A 1 102 ? 3.974 -5.532 -14.604 1.00 89.69 102 GLU A C 1
ATOM 821 O O . GLU A 1 102 ? 4.498 -5.125 -15.651 1.00 89.69 102 GLU A O 1
ATOM 826 N N . LEU A 1 103 ? 4.688 -5.796 -13.501 1.00 87.88 103 LEU A N 1
ATOM 827 C CA . LEU A 1 103 ? 6.148 -5.770 -13.469 1.00 87.88 103 LEU A CA 1
ATOM 828 C C . LEU A 1 103 ? 6.739 -6.886 -14.346 1.00 87.88 103 LEU A C 1
ATOM 830 O O . LEU A 1 103 ? 6.119 -7.941 -14.488 1.00 87.88 103 LEU A O 1
ATOM 834 N N . PRO A 1 104 ? 7.946 -6.679 -14.908 1.00 82.44 104 PRO A N 1
ATOM 835 C CA . PRO A 1 104 ? 8.559 -7.673 -15.772 1.00 82.44 104 PRO A CA 1
ATOM 836 C C . PRO A 1 104 ? 8.780 -8.993 -15.036 1.00 82.44 104 PRO A C 1
ATOM 838 O O . PRO A 1 104 ? 9.278 -9.008 -13.906 1.00 82.44 104 PRO A O 1
ATOM 841 N N . ASN A 1 105 ? 8.447 -10.092 -15.701 1.00 76.19 105 ASN A N 1
ATOM 842 C CA . ASN A 1 105 ? 8.724 -11.447 -15.237 1.00 76.19 105 ASN A CA 1
ATOM 843 C C . ASN A 1 105 ? 9.741 -12.142 -16.161 1.00 76.19 105 ASN A C 1
ATOM 845 O O . ASN A 1 105 ? 10.023 -11.672 -17.260 1.00 76.19 105 ASN A O 1
ATOM 849 N N . ASP A 1 106 ? 10.299 -13.274 -15.717 1.00 65.81 106 ASP A N 1
ATOM 850 C CA . ASP A 1 106 ? 11.334 -14.022 -16.457 1.00 65.81 106 ASP A CA 1
ATOM 851 C C . ASP A 1 106 ? 10.878 -14.505 -17.857 1.00 65.81 106 ASP A C 1
ATOM 853 O O . ASP A 1 106 ? 11.701 -14.970 -18.648 1.00 65.81 106 ASP A O 1
ATOM 857 N N . GLU A 1 107 ? 9.577 -14.422 -18.165 1.00 62.66 107 GLU A N 1
ATOM 858 C CA . GLU A 1 107 ? 8.974 -14.832 -19.438 1.00 62.66 107 GLU A CA 1
ATOM 859 C C . GLU A 1 107 ? 8.758 -13.661 -20.418 1.00 62.66 107 GLU A C 1
ATOM 861 O O . GLU A 1 107 ? 8.506 -13.896 -21.606 1.00 62.66 107 GLU A O 1
ATOM 866 N N . ASP A 1 108 ? 8.880 -12.410 -19.963 1.00 63.59 108 ASP A N 1
ATOM 867 C CA . ASP A 1 108 ? 8.667 -11.229 -20.796 1.00 63.59 108 ASP A CA 1
ATOM 868 C C . ASP A 1 108 ? 9.847 -10.997 -21.748 1.00 63.59 108 ASP A C 1
ATOM 870 O O . ASP A 1 108 ? 11.009 -10.907 -21.350 1.00 63.59 108 ASP A O 1
ATOM 874 N N . SER A 1 109 ? 9.560 -10.833 -23.045 1.00 61.19 109 SER A N 1
ATOM 875 C CA . SER A 1 109 ? 10.592 -10.398 -23.989 1.00 61.19 109 SER A CA 1
ATOM 876 C C . SER A 1 109 ? 11.013 -8.967 -23.651 1.00 61.19 109 SER A C 1
ATOM 878 O O . SER A 1 109 ? 10.148 -8.085 -23.633 1.00 61.19 109 SER A O 1
ATOM 880 N N . GLU A 1 110 ? 12.316 -8.725 -23.482 1.00 61.16 110 GLU A N 1
ATOM 881 C CA . GLU A 1 110 ? 12.902 -7.408 -23.180 1.00 61.16 110 GLU A CA 1
ATOM 882 C C . GLU A 1 110 ? 12.235 -6.297 -24.020 1.00 61.16 110 GLU A C 1
ATOM 884 O O . GLU A 1 110 ? 11.648 -5.365 -23.482 1.00 61.16 110 GLU A O 1
ATOM 889 N N . GLU A 1 111 ? 12.124 -6.484 -25.339 1.00 57.22 111 GLU A N 1
ATOM 890 C CA . GLU A 1 111 ? 11.551 -5.538 -26.314 1.00 57.22 111 GLU A CA 1
ATOM 891 C C . GLU A 1 111 ? 10.112 -5.028 -26.021 1.00 57.22 111 GLU A C 1
ATOM 893 O O . GLU A 1 111 ? 9.737 -3.932 -26.455 1.00 57.22 111 GLU A O 1
ATOM 898 N N . LEU A 1 112 ? 9.291 -5.781 -25.276 1.00 58.06 112 LEU A N 1
ATOM 899 C CA . LEU A 1 112 ? 7.923 -5.395 -24.885 1.00 58.06 112 LEU A CA 1
ATOM 900 C C . LEU A 1 112 ? 7.893 -4.513 -23.627 1.00 58.06 112 LEU A C 1
ATOM 902 O O . LEU A 1 112 ? 7.058 -3.604 -23.546 1.00 58.06 112 LEU A O 1
ATOM 906 N N . SER A 1 113 ? 8.835 -4.716 -22.706 1.00 58.47 113 SER A N 1
ATOM 907 C CA . SER A 1 113 ? 8.936 -4.020 -21.415 1.00 58.47 113 SER A CA 1
ATOM 908 C C . SER A 1 113 ? 9.434 -2.570 -21.534 1.00 58.47 113 SER A C 1
ATOM 910 O O . SER A 1 113 ? 9.308 -1.792 -20.593 1.00 58.47 113 SER A O 1
ATOM 912 N N . HIS A 1 114 ? 9.939 -2.169 -22.708 1.00 58.97 114 HIS A N 1
ATOM 913 C CA . HIS A 1 114 ? 10.552 -0.849 -22.953 1.00 58.97 114 HIS A CA 1
ATOM 914 C C . HIS A 1 114 ? 9.663 0.193 -23.589 1.00 58.97 114 HIS A C 1
ATOM 916 O O . HIS A 1 114 ? 10.088 1.334 -23.791 1.00 58.97 114 HIS A O 1
ATOM 922 N N . LYS A 1 115 ? 8.445 -0.173 -23.980 1.00 67.12 115 LYS A N 1
ATOM 923 C CA . LYS A 1 115 ? 7.570 0.798 -24.628 1.00 67.12 115 LYS A CA 1
ATOM 924 C C . LYS A 1 115 ? 7.296 1.923 -23.623 1.00 67.12 115 LYS A C 1
ATOM 926 O O . LYS A 1 115 ? 6.836 1.622 -22.528 1.00 67.12 115 LYS A O 1
ATOM 931 N N . PRO A 1 116 ? 7.493 3.208 -23.971 1.00 68.94 116 PRO A N 1
ATOM 932 C CA . PRO A 1 116 ? 7.183 4.324 -23.070 1.00 68.94 116 PRO A CA 1
ATOM 933 C C . PRO A 1 116 ? 5.752 4.264 -22.514 1.00 68.94 116 PRO A C 1
ATOM 935 O O . PRO A 1 116 ? 5.493 4.635 -21.377 1.00 68.94 116 PRO A O 1
ATOM 938 N N . MET A 1 117 ? 4.829 3.712 -23.307 1.00 77.25 117 MET A N 1
ATOM 939 C CA . MET A 1 117 ? 3.445 3.453 -22.914 1.00 77.25 117 MET A CA 1
ATOM 940 C C . MET A 1 117 ? 3.307 2.406 -21.793 1.00 77.25 117 MET A C 1
ATOM 942 O O . MET A 1 117 ? 2.367 2.489 -21.014 1.00 77.25 117 MET A O 1
ATOM 946 N N . ARG A 1 118 ? 4.237 1.448 -21.683 1.00 80.75 118 ARG A N 1
ATOM 947 C CA . ARG A 1 118 ? 4.295 0.459 -20.598 1.00 80.75 118 ARG A CA 1
ATOM 948 C C . ARG A 1 118 ? 4.751 1.094 -19.289 1.00 80.75 118 ARG A C 1
ATOM 950 O O . ARG A 1 118 ? 4.133 0.836 -18.268 1.00 80.75 118 ARG A O 1
ATOM 957 N N . ILE A 1 119 ? 5.768 1.957 -19.333 1.00 83.00 119 ILE A N 1
ATOM 958 C CA . ILE A 1 119 ? 6.248 2.695 -18.152 1.00 83.00 119 ILE A CA 1
ATOM 959 C C . ILE A 1 119 ? 5.161 3.647 -17.644 1.00 83.00 119 ILE A C 1
ATOM 961 O O . ILE A 1 119 ? 4.850 3.631 -16.461 1.00 83.00 119 ILE A O 1
ATOM 965 N N . ALA A 1 120 ? 4.531 4.412 -18.540 1.00 86.19 120 ALA A N 1
ATOM 966 C CA . ALA A 1 120 ? 3.428 5.302 -18.171 1.00 86.19 120 ALA A CA 1
ATOM 967 C C . ALA A 1 120 ? 2.229 4.538 -17.582 1.00 86.19 120 ALA A C 1
ATOM 969 O O . ALA A 1 120 ? 1.564 5.023 -16.676 1.00 86.19 120 ALA A O 1
ATOM 970 N N . TYR A 1 121 ? 1.953 3.333 -18.086 1.00 89.50 121 TYR A N 1
ATOM 971 C CA . TYR A 1 121 ? 0.913 2.475 -17.528 1.00 89.50 121 TYR A CA 1
ATOM 972 C C . TYR A 1 121 ? 1.301 1.897 -16.157 1.00 89.50 121 TYR A C 1
ATOM 974 O O . TYR A 1 121 ? 0.469 1.882 -15.261 1.00 89.50 121 TYR A O 1
ATOM 982 N N . LEU A 1 122 ? 2.555 1.478 -15.962 1.00 90.00 122 LEU A N 1
ATOM 983 C CA . LEU A 1 122 ? 3.062 1.052 -14.651 1.00 90.00 122 LEU A CA 1
ATOM 984 C C . LEU A 1 122 ? 2.988 2.178 -13.614 1.00 90.00 122 LEU A C 1
ATOM 986 O O . LEU A 1 122 ? 2.603 1.928 -12.477 1.00 90.00 122 LEU A O 1
ATOM 990 N N . GLU A 1 123 ? 3.332 3.403 -14.016 1.00 92.06 123 GLU A N 1
ATOM 991 C CA . GLU A 1 123 ? 3.189 4.605 -13.191 1.00 92.06 123 GLU A CA 1
ATOM 992 C C . GLU A 1 123 ? 1.722 4.817 -12.802 1.00 92.06 123 GLU A C 1
ATOM 994 O O . GLU A 1 123 ? 1.427 4.893 -11.616 1.00 92.06 123 GLU A O 1
ATOM 999 N N . LEU A 1 124 ? 0.799 4.782 -13.770 1.00 94.06 124 LEU A N 1
ATOM 1000 C CA . LEU A 1 124 ? -0.640 4.917 -13.520 1.00 94.06 124 LEU A CA 1
ATOM 1001 C C . LEU A 1 124 ? -1.166 3.860 -12.536 1.00 94.06 124 LEU A C 1
ATOM 1003 O O . LEU A 1 124 ? -1.865 4.189 -11.583 1.00 94.06 124 LEU A O 1
ATOM 1007 N N . VAL A 1 125 ? -0.821 2.588 -12.749 1.00 94.06 125 VAL A N 1
ATOM 1008 C CA . VAL A 1 125 ? -1.248 1.489 -11.869 1.00 94.06 125 VAL A CA 1
ATOM 1009 C C . VAL A 1 125 ? -0.685 1.669 -10.455 1.00 94.06 125 VAL A C 1
ATOM 1011 O O . VAL A 1 125 ? -1.365 1.381 -9.471 1.00 94.06 125 VAL A O 1
ATOM 1014 N N . PHE A 1 126 ? 0.548 2.165 -10.333 1.00 95.62 126 P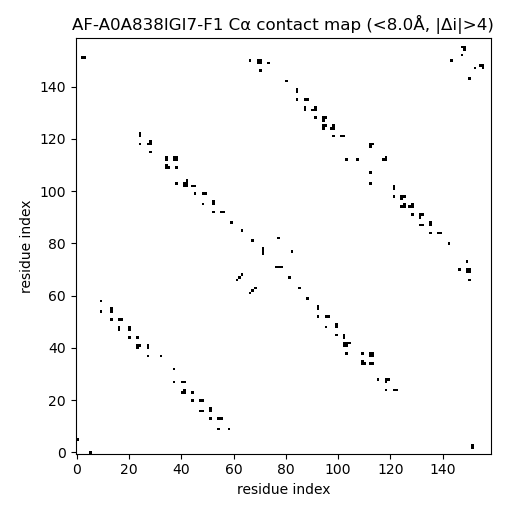HE A N 1
ATOM 1015 C CA . PHE A 1 126 ? 1.134 2.451 -9.030 1.00 95.62 126 PHE A CA 1
ATOM 1016 C C . PHE A 1 126 ? 0.481 3.666 -8.354 1.00 95.62 126 PHE A C 1
ATOM 1018 O O . PHE A 1 126 ? 0.231 3.627 -7.152 1.00 95.62 126 PHE A O 1
ATOM 1025 N N . GLU A 1 127 ? 0.150 4.717 -9.105 1.00 95.31 127 GLU A N 1
ATOM 1026 C CA . GLU A 1 127 ? -0.598 5.880 -8.611 1.00 95.31 127 GLU A CA 1
ATOM 1027 C C . GLU A 1 127 ? -1.986 5.491 -8.083 1.00 95.31 127 GLU A C 1
ATOM 1029 O O . GLU A 1 127 ? -2.385 5.968 -7.023 1.00 95.31 127 GLU A O 1
ATOM 1034 N N . GLU A 1 128 ? -2.692 4.566 -8.743 1.00 95.38 128 GLU A N 1
ATOM 1035 C CA . GLU A 1 128 ? -3.971 4.036 -8.244 1.00 95.38 128 GLU A CA 1
ATOM 1036 C C . GLU A 1 128 ? -3.827 3.385 -6.858 1.00 95.38 128 GLU A C 1
ATOM 1038 O O . GLU A 1 128 ? -4.648 3.622 -5.966 1.00 95.38 128 GLU A O 1
ATOM 1043 N N . PHE A 1 129 ? -2.758 2.611 -6.645 1.00 96.56 129 PHE A N 1
ATOM 1044 C CA . PHE A 1 129 ? -2.434 2.048 -5.332 1.00 96.56 129 PHE A CA 1
ATOM 1045 C C . PHE A 1 129 ? -2.177 3.150 -4.291 1.00 96.56 129 PHE A C 1
ATOM 1047 O O . PHE A 1 129 ? -2.662 3.055 -3.159 1.00 96.56 129 PHE A O 1
ATOM 1054 N N . LEU A 1 130 ? -1.436 4.201 -4.659 1.00 95.56 130 LEU A N 1
ATOM 1055 C CA . LEU A 1 130 ? -1.112 5.308 -3.755 1.00 95.56 130 LEU A CA 1
ATOM 1056 C C . LEU A 1 130 ? -2.352 6.080 -3.323 1.00 95.56 130 LEU A C 1
ATOM 1058 O O . LEU A 1 130 ? -2.518 6.334 -2.131 1.00 95.56 130 LEU A O 1
ATOM 1062 N N . ASP A 1 131 ? -3.243 6.383 -4.262 1.00 96.25 131 ASP A N 1
ATOM 1063 C CA . ASP A 1 131 ? -4.512 7.054 -3.992 1.00 96.25 131 ASP A CA 1
ATOM 1064 C C . ASP A 1 131 ? -5.373 6.252 -3.004 1.00 96.25 131 ASP A C 1
ATOM 1066 O O . ASP A 1 131 ? -5.971 6.810 -2.076 1.00 96.25 131 ASP A O 1
ATOM 1070 N N . LEU A 1 132 ? -5.436 4.927 -3.176 1.00 96.38 132 LEU A N 1
ATOM 1071 C CA . LEU A 1 132 ? -6.150 4.037 -2.258 1.00 96.38 132 LEU A CA 1
ATOM 1072 C C . LEU A 1 132 ? -5.508 4.031 -0.867 1.00 96.38 132 LEU A C 1
ATOM 1074 O O . LEU A 1 132 ? -6.216 4.132 0.140 1.00 96.38 132 LEU A O 1
ATOM 1078 N N . TYR A 1 133 ? -4.179 3.943 -0.804 1.00 95.44 133 TYR A N 1
ATOM 1079 C CA . TYR A 1 133 ? -3.442 3.922 0.455 1.00 95.44 133 TYR A CA 1
ATOM 1080 C C . TYR A 1 133 ? -3.525 5.260 1.207 1.00 95.44 133 TYR A C 1
ATOM 1082 O O . TYR A 1 133 ? -3.696 5.265 2.426 1.00 95.44 133 TYR A O 1
ATOM 1090 N N . GLU A 1 134 ? -3.487 6.399 0.513 1.00 94.62 134 GLU A N 1
ATOM 1091 C CA . GLU A 1 134 ? -3.646 7.722 1.128 1.00 94.62 134 GLU A CA 1
ATOM 1092 C C . GLU A 1 134 ? -5.045 7.891 1.738 1.00 94.62 134 GLU A C 1
ATOM 1094 O O . GLU A 1 134 ? -5.186 8.327 2.887 1.00 94.62 134 GLU A O 1
ATOM 1099 N N . ARG A 1 135 ? -6.092 7.491 1.004 1.00 94.94 135 ARG A N 1
ATOM 1100 C CA . ARG A 1 135 ? -7.477 7.531 1.502 1.00 94.94 135 ARG A CA 1
ATOM 1101 C C . ARG A 1 135 ? -7.667 6.630 2.715 1.00 94.94 135 ARG A C 1
ATOM 1103 O O . ARG A 1 135 ? -8.297 7.051 3.688 1.00 94.94 135 ARG A O 1
ATOM 1110 N N . HIS A 1 136 ? -7.093 5.427 2.682 1.00 95.31 136 HIS A N 1
ATOM 1111 C CA . HIS A 1 136 ? -7.059 4.526 3.832 1.00 95.31 136 HIS A CA 1
ATOM 1112 C C . HIS A 1 136 ? -6.358 5.166 5.029 1.00 95.31 136 HIS A C 1
ATOM 1114 O O . HIS A 1 136 ? -6.960 5.223 6.097 1.00 95.31 136 HIS A O 1
ATOM 1120 N N . CYS A 1 137 ? -5.163 5.739 4.853 1.00 92.94 137 CYS A N 1
ATOM 1121 C CA . CYS A 1 137 ? -4.425 6.407 5.929 1.00 92.94 137 CYS A CA 1
ATOM 1122 C C . CYS A 1 137 ? -5.218 7.570 6.545 1.00 92.94 137 CYS A C 1
ATOM 1124 O O . CYS A 1 137 ? -5.178 7.783 7.758 1.00 92.94 137 CYS A O 1
ATOM 1126 N N . SER A 1 138 ? -5.951 8.335 5.730 1.00 92.06 138 SER A N 1
ATOM 1127 C CA . SER A 1 138 ? -6.819 9.404 6.231 1.00 92.06 138 SER A CA 1
ATOM 1128 C C . SER A 1 138 ? -7.959 8.848 7.086 1.00 92.06 138 SER A C 1
ATOM 1130 O O . SER A 1 138 ? -8.208 9.360 8.177 1.00 92.06 138 SER A O 1
ATOM 1132 N N . LEU A 1 139 ? -8.644 7.806 6.608 1.00 92.88 139 LEU A N 1
ATOM 1133 C CA . LEU A 1 139 ? -9.744 7.168 7.335 1.00 92.88 139 LEU A CA 1
ATOM 1134 C C . LEU A 1 139 ? -9.253 6.518 8.634 1.00 92.88 139 LEU A C 1
ATOM 1136 O O . LEU A 1 139 ? -9.872 6.655 9.688 1.00 92.88 139 LEU A O 1
ATOM 1140 N N . GLU A 1 140 ? -8.113 5.844 8.566 1.00 92.81 140 GLU A N 1
ATOM 1141 C CA . GLU A 1 140 ? -7.472 5.178 9.688 1.00 92.81 140 GLU A CA 1
ATOM 1142 C C . GLU A 1 140 ? -7.022 6.177 10.758 1.00 92.81 140 GLU A C 1
ATOM 1144 O O . GLU A 1 140 ? -7.245 5.943 11.946 1.00 92.81 140 GLU A O 1
ATOM 1149 N N . ARG A 1 141 ? -6.471 7.330 10.362 1.00 90.31 141 ARG A N 1
ATOM 1150 C CA . ARG A 1 141 ? -6.144 8.409 11.300 1.00 90.31 141 ARG A CA 1
ATOM 1151 C C . ARG A 1 141 ? -7.384 8.878 12.052 1.00 90.31 141 ARG A C 1
ATOM 1153 O O . ARG A 1 141 ? -7.354 8.935 13.278 1.00 90.31 141 ARG A O 1
ATOM 1160 N N . THR A 1 142 ? -8.481 9.149 11.345 1.00 89.44 142 THR A N 1
ATOM 1161 C CA . THR A 1 142 ? -9.751 9.537 11.977 1.00 89.44 142 THR A CA 1
ATOM 1162 C C . THR A 1 142 ? -10.272 8.443 12.912 1.00 89.44 142 THR A C 1
ATOM 1164 O O . THR A 1 142 ? -10.736 8.739 14.016 1.00 89.44 142 THR A O 1
ATOM 1167 N N . PHE A 1 143 ? -10.148 7.173 12.521 1.00 90.31 143 PHE A N 1
ATOM 1168 C CA . PHE A 1 143 ? -10.489 6.031 13.368 1.00 90.31 143 PHE A CA 1
ATOM 1169 C C . PHE A 1 143 ? -9.633 6.002 14.648 1.00 90.31 143 PHE A C 1
ATOM 1171 O O . PHE A 1 143 ? -10.166 5.897 15.754 1.00 90.31 143 PHE A O 1
ATOM 1178 N N . TYR A 1 144 ? -8.316 6.167 14.543 1.00 88.62 144 TYR A N 1
ATOM 1179 C CA . TYR A 1 144 ? -7.423 6.185 15.702 1.00 88.62 144 TYR A CA 1
ATOM 1180 C C . TYR A 1 144 ? -7.638 7.385 16.611 1.00 88.62 144 TYR A C 1
ATOM 1182 O O . TYR A 1 144 ? -7.621 7.209 17.826 1.00 88.62 144 TYR A O 1
ATOM 1190 N N . GLU A 1 145 ? -7.890 8.571 16.067 1.00 87.00 145 GLU A N 1
ATOM 1191 C CA . GLU A 1 145 ? -8.244 9.754 16.854 1.00 87.00 145 GLU A CA 1
ATOM 1192 C C . GLU A 1 145 ? -9.527 9.504 17.658 1.00 87.00 145 GLU A C 1
ATOM 1194 O O . GLU A 1 145 ? -9.554 9.711 18.875 1.00 87.00 145 GLU A O 1
ATOM 1199 N N . THR A 1 146 ? -10.554 8.961 16.999 1.00 87.56 146 THR A N 1
ATOM 1200 C CA . THR A 1 146 ? -11.878 8.724 17.592 1.00 87.56 146 THR A CA 1
ATOM 1201 C C . THR A 1 146 ? -11.856 7.640 18.672 1.00 87.56 146 THR A C 1
ATOM 1203 O O . THR A 1 146 ? -12.501 7.787 19.711 1.00 87.56 146 THR A O 1
ATOM 1206 N N . TYR A 1 147 ? -11.101 6.556 18.465 1.00 88.25 147 TYR A N 1
ATOM 1207 C CA . TYR A 1 147 ? -11.110 5.382 19.352 1.00 88.25 147 TYR A CA 1
ATOM 1208 C C . TYR A 1 147 ? -9.804 5.180 20.130 1.00 88.25 147 TYR A C 1
ATOM 1210 O O . TYR A 1 147 ? -9.582 4.111 20.708 1.00 88.25 147 TYR A O 1
ATOM 1218 N N . SER A 1 148 ? -8.946 6.201 20.191 1.00 84.69 148 SER A N 1
ATOM 1219 C CA . SER A 1 148 ? -7.628 6.168 20.847 1.00 84.69 148 SER A CA 1
ATOM 1220 C C . SER A 1 148 ? -7.670 5.624 22.277 1.00 84.69 148 SER A C 1
ATOM 1222 O O . SER A 1 148 ? -6.838 4.800 22.648 1.00 84.69 148 SER A O 1
ATOM 1224 N N . THR A 1 149 ? -8.666 6.013 23.076 1.00 83.62 149 THR A N 1
ATOM 1225 C CA . THR A 1 149 ? -8.827 5.571 24.474 1.00 83.62 149 THR A CA 1
ATOM 1226 C C . THR A 1 149 ? -9.166 4.084 24.604 1.00 83.62 149 THR A C 1
ATOM 1228 O O . THR A 1 149 ? -8.803 3.452 25.597 1.00 83.62 149 THR A O 1
ATOM 1231 N N . ILE A 1 150 ? -9.819 3.505 23.594 1.00 84.75 150 ILE A N 1
ATOM 1232 C CA . ILE A 1 150 ? -10.15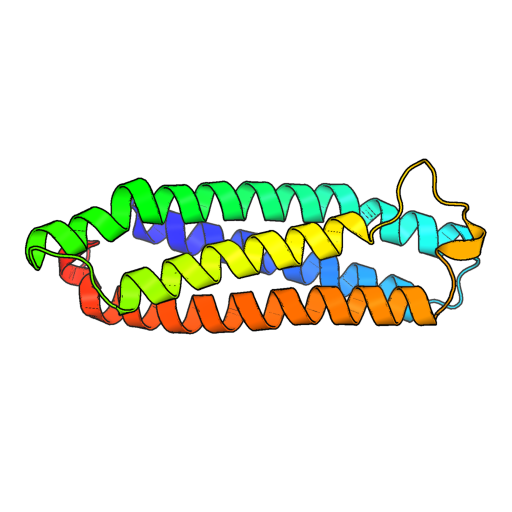7 2.078 23.526 1.00 84.75 150 ILE A CA 1
ATOM 1233 C C . ILE A 1 150 ? -8.962 1.277 22.997 1.00 84.75 150 ILE A C 1
ATOM 1235 O O . ILE A 1 150 ? -8.637 0.203 23.508 1.00 84.75 150 ILE A O 1
ATOM 1239 N N . LEU A 1 151 ? -8.301 1.797 21.963 1.00 82.25 151 LEU A N 1
ATOM 1240 C CA . LEU A 1 151 ? -7.193 1.129 21.283 1.00 82.25 151 LEU A CA 1
ATOM 1241 C C . LEU A 1 151 ? -5.898 1.168 22.110 1.00 82.25 151 LEU A C 1
ATOM 1243 O O . LEU A 1 151 ? -5.166 0.171 22.160 1.00 82.25 151 LEU A O 1
ATOM 1247 N N . PHE A 1 152 ? -5.658 2.282 22.810 1.00 81.50 152 PHE A N 1
ATOM 1248 C CA . PHE A 1 152 ? -4.433 2.600 23.548 1.00 81.50 152 PHE A CA 1
ATOM 1249 C C . PHE A 1 152 ? -4.728 3.040 25.000 1.00 81.50 152 PHE A C 1
ATOM 1251 O O . PHE A 1 152 ? -4.383 4.154 25.404 1.00 81.50 152 PHE A O 1
ATOM 1258 N N . PRO A 1 153 ? -5.302 2.162 25.844 1.00 69.25 153 PRO A N 1
ATOM 1259 C CA . PRO A 1 153 ? -5.754 2.522 27.194 1.00 69.25 153 PRO A CA 1
ATOM 1260 C C . PRO A 1 153 ? -4.627 2.959 28.151 1.00 69.25 153 PRO A C 1
ATOM 1262 O O . PRO A 1 153 ? -4.902 3.560 29.183 1.00 69.25 153 PRO A O 1
ATOM 1265 N N . GLY A 1 154 ? -3.360 2.677 27.822 1.00 64.12 154 GLY A N 1
ATOM 1266 C CA . GLY A 1 154 ? -2.185 3.139 28.574 1.00 64.12 154 GLY A CA 1
ATOM 1267 C C . GLY A 1 154 ? -1.473 4.367 27.988 1.00 64.12 154 GLY A C 1
ATOM 1268 O O . GLY A 1 154 ? -0.504 4.818 28.588 1.00 64.12 154 GLY A O 1
ATOM 1269 N N . GLY A 1 155 ? -1.907 4.874 26.825 1.00 51.94 155 GLY A N 1
ATOM 1270 C CA . GLY A 1 155 ? -1.270 5.988 26.101 1.00 51.94 155 GLY A CA 1
ATOM 1271 C C . GLY A 1 155 ? -2.077 7.290 26.084 1.00 51.94 155 GLY A C 1
ATOM 1272 O O . GLY A 1 155 ? -1.516 8.341 25.813 1.00 51.94 155 GLY A O 1
ATOM 1273 N 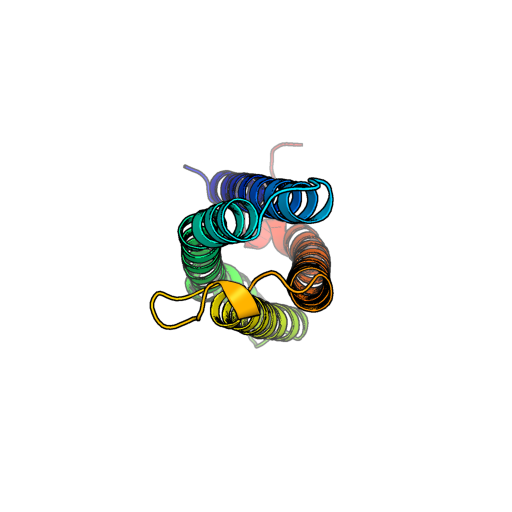N . ALA A 1 156 ? -3.366 7.257 26.436 1.00 49.34 156 ALA A N 1
ATOM 1274 C CA . ALA A 1 156 ? -4.240 8.439 26.465 1.00 49.34 156 ALA A CA 1
ATOM 1275 C C . ALA A 1 156 ? -3.991 9.403 27.656 1.00 49.34 156 ALA A C 1
ATOM 1277 O O . ALA A 1 156 ? -4.808 10.277 27.918 1.00 49.34 156 ALA A O 1
ATOM 1278 N N . MET A 1 157 ? -2.900 9.217 28.409 1.00 42.19 157 MET A N 1
ATOM 1279 C CA . MET A 1 157 ? -2.543 9.984 29.619 1.00 42.19 157 MET A CA 1
ATOM 1280 C C . MET A 1 157 ? -1.258 10.809 29.470 1.00 42.19 157 MET A C 1
ATOM 1282 O O . MET A 1 157 ? -0.810 11.416 30.439 1.00 42.19 157 MET A O 1
ATOM 1286 N N . THR A 1 158 ? -0.648 10.836 28.290 1.00 41.25 158 THR A N 1
ATOM 1287 C CA . THR A 1 158 ? 0.450 11.762 28.010 1.00 41.25 158 THR A CA 1
ATOM 1288 C C . THR A 1 158 ? -0.002 12.699 26.909 1.00 41.25 158 THR A C 1
ATOM 1290 O O . THR A 1 158 ? -0.003 12.302 25.745 1.00 41.25 158 THR A O 1
ATOM 1293 N N . ASP A 1 159 ? -0.457 13.877 27.347 1.00 36.56 159 ASP A N 1
ATOM 1294 C CA . ASP A 1 159 ? -0.476 15.130 26.579 1.00 36.56 159 ASP A CA 1
ATOM 1295 C C . ASP A 1 159 ? 0.719 15.250 25.616 1.00 36.56 159 ASP A C 1
ATOM 1297 O O . ASP A 1 159 ? 1.852 14.882 26.025 1.00 36.56 159 ASP A O 1
#

Foldseek 3Di:
DDPVVVVVVLVVLLVVLLVVLVVLLVVLLPDPDDLVVSLVSLVVNLVSLVVSLVSLVVVLVCCVVPPLVLVCVVVVHDDPLVVVLNVLSVVLNVLSVVLNVLGDDPPDDSVVCNDSVSSVVSVVSSVSSVVSVVVSVVSVVVVCVVCVCSRPVPPPPDD

Nearest PDB structures (foldseek):
  8tn1-assembly1_B  TM=5.440E-01  e=1.854E-01  synthetic construct
  8tn6-assembly1_C  TM=4.217E-01 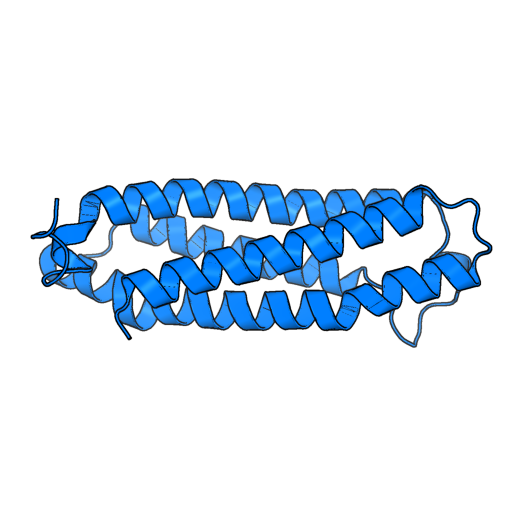 e=1.359E-01  synthetic construct
  8cih-assembly2_B  TM=5.027E-01  e=4.816E+00  Homo sapiens
  7jh6-assembly4_D  TM=3.542E-01  e=2.106E+00  synthetic construct
  6h2d-assembly1_S  TM=2.615E-01  e=1.466E+00  Aeromonas hydrophila subsp. hydrophila AL09-71

Mean predicted aligned error: 6.56 Å

Sequence (159 aa):
MGVLADLTYTHLEVNSTVEGIQKTIEHAREVRHTPEDVYASLVLLVPSAMALRDRLVKYFAYQREHLFPRVCRVFGGDMEELGALDQYHVQIIESLDHFLSELPNDEDSEELSHKPMRIAYLELVFEEFLDLYERHCSLERTFYETYSTILFPGGAMTD

Radius of gyration: 18.83 Å; Cα contacts (8 Å, |Δi|>4): 108; chains: 1; bounding box: 40×30×56 Å

pLDDT: mean 84.84, std 12.77, range [36.56, 97.62]

Secondary structure (DSSP, 8-state):
--HHHHHHHHHHHHHHHHHHHHHHHHHHHH----HHHHHHHHHTHHHHHHHHHHHHHHHHHHIIIIIHHHHHHHHTS--HHHHHHHHHHHHHHHHHHHHHHHS--TTS-HHHHT-HHHHHHHHHHHHHHHHHHHHHHHHHHHHHHHHHHHH-TTTTT--